Protein AF-A0A060SFE7-F1 (afdb_monomer)

Foldseek 3Di:
DDDDDPDPVVNVVVVVVVVVVVVVVCVVVPDDPPDDPPPDPDDDDPPPDDPPPPDDDDDDPVVVVVCVVQVAAPPPRDGPHYVVPDPPDDPPPPPPPPPDDDDDDDDDDDDDDDDDDDDDDDDDDDDPDPCDPVNVVVVVVVVVPPVVVVVVVVVDVVVPD

Organism: Pycnoporus cinnabarinus (NCBI:txid5643)

Solvent-accessible surface area (backbone atoms only — not comparable to full-atom values): 11023 Å² total; per-residue (Å²): 135,81,81,81,66,92,45,72,73,54,43,53,53,50,50,53,51,50,52,53,50,50,54,50,48,55,62,68,72,42,75,71,68,92,76,67,84,80,81,70,81,85,74,84,79,79,74,81,78,52,90,83,55,87,71,78,79,77,76,52,70,68,58,52,47,48,34,60,74,64,40,24,11,83,73,80,65,44,64,90,36,44,55,92,67,37,87,83,56,72,87,71,72,81,78,77,77,78,76,71,86,79,78,84,83,85,91,76,84,87,83,90,85,90,86,90,81,91,79,88,84,80,92,73,82,73,79,80,78,72,88,42,72,67,56,52,53,51,52,53,51,56,55,72,66,38,63,68,56,56,53,51,52,48,56,51,63,70,57,62,130

Sequence (161 aa):
MHPLPKTCNKLYTRAATLEQQWHLSRAYDGKAPAFRPTYKPYKPHTQEHDPNAMDIDKMTTEERERHKHEGRCFHCQQIRHLARQCPNKKNESCKKTTKARITKIEEEGSSDDEDDMKSTSTRGLGPPKQLTAACICLALKELDSKDDNKEILSSLTEKGF

Radius of gyration: 34.93 Å; Cα contacts (8 Å, |Δi|>4): 43; chains: 1; bounding box: 74×64×83 Å

InterPro domains:
  IPR001878 Zinc finger, CCHC-type [PS50158] (72-88)
  IPR001878 Zinc finger, CCHC-type [SM00343] (72-88)
  IPR036875 Zinc finger, CCHC-type superfamily [SSF57756] (59-92)

Mean predicted aligned error: 21.96 Å

pLDDT: mean 71.39, std 18.62, range [27.53, 94.44]

Secondary structure (DSSP, 8-state):
-PPPPSSHHHHHHHHHHHHHHHHHHHHHHS---S-----PPPPP------TTS-------HHHHHHHHHTT--TTT--TT--GGG-TT-----------------------------------PPPPPPP--HHHHHHHHHHHHT-HHHHHHHHHHHHS--

Structure (mmCIF, N/CA/C/O backbone):
data_AF-A0A060SFE7-F1
#
_entry.id   AF-A0A060SFE7-F1
#
loop_
_atom_site.group_PDB
_atom_site.id
_atom_site.type_symbol
_atom_site.label_atom_id
_atom_site.label_alt_id
_atom_site.label_comp_id
_atom_site.label_asym_id
_atom_site.label_entity_id
_atom_site.label_seq_id
_atom_site.pdbx_PDB_ins_code
_atom_site.Cartn_x
_atom_site.Cartn_y
_atom_site.Cartn_z
_atom_site.occupancy
_atom_site.B_iso_or_equiv
_atom_site.auth_seq_id
_atom_site.auth_comp_id
_atom_site.auth_asym_id
_atom_site.auth_atom_id
_atom_site.pdbx_PDB_model_num
ATOM 1 N N . MET A 1 1 ? -30.379 -12.409 31.025 1.00 58.12 1 MET A N 1
ATOM 2 C CA . MET A 1 1 ? -29.902 -11.326 31.912 1.00 58.12 1 MET A CA 1
ATOM 3 C C . MET A 1 1 ? -29.078 -11.956 33.020 1.00 58.12 1 MET A C 1
ATOM 5 O O . MET A 1 1 ? -29.621 -12.759 33.766 1.00 58.12 1 MET A O 1
ATOM 9 N N . HIS A 1 2 ? -27.769 -11.702 33.070 1.00 69.62 2 HIS A N 1
ATOM 10 C CA . HIS A 1 2 ? -26.932 -12.235 34.151 1.00 69.62 2 HIS A CA 1
ATOM 11 C C . HIS A 1 2 ? -27.135 -11.398 35.424 1.00 69.62 2 HIS A C 1
ATOM 13 O O . HIS A 1 2 ? -27.205 -10.173 35.315 1.00 69.62 2 HIS A O 1
ATOM 19 N N . PRO A 1 3 ? -27.248 -12.026 36.609 1.00 83.25 3 PRO A N 1
ATOM 20 C CA . PRO A 1 3 ? -27.447 -11.303 37.861 1.00 83.25 3 PRO A CA 1
ATOM 21 C C . PRO A 1 3 ? -26.252 -10.389 38.161 1.00 83.25 3 PRO A C 1
ATOM 23 O O . PRO A 1 3 ? -25.104 -10.750 37.884 1.00 83.25 3 PRO A O 1
ATOM 26 N N . LEU A 1 4 ? -26.518 -9.210 38.737 1.00 77.56 4 LEU A N 1
ATOM 27 C CA . LEU A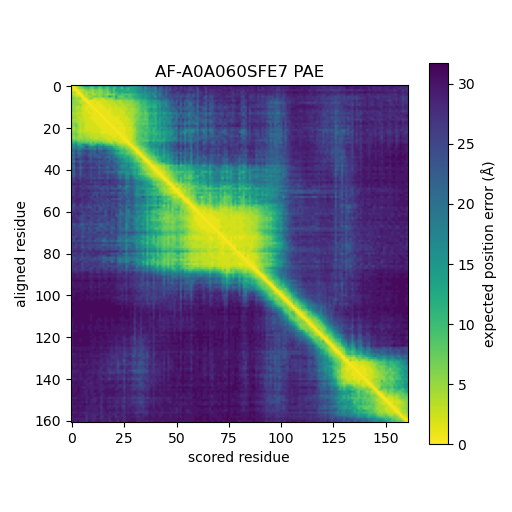 1 4 ? -25.460 -8.256 39.068 1.00 77.56 4 LEU A CA 1
ATOM 28 C C . LEU A 1 4 ? -24.525 -8.831 40.153 1.00 77.56 4 LEU A C 1
ATOM 30 O O . LEU A 1 4 ? -25.002 -9.344 41.173 1.00 77.56 4 LEU A O 1
ATOM 34 N N . PRO A 1 5 ? -23.194 -8.743 39.970 1.00 87.50 5 PRO A N 1
ATOM 35 C CA . PRO A 1 5 ? -22.239 -9.175 40.980 1.00 87.50 5 PRO A CA 1
ATOM 36 C C . PRO A 1 5 ? -22.361 -8.351 42.266 1.00 87.50 5 PRO A C 1
ATOM 38 O O . PRO A 1 5 ? -22.454 -7.129 42.225 1.00 87.50 5 PRO A O 1
ATOM 41 N N . LYS A 1 6 ? -22.300 -9.025 43.419 1.00 86.94 6 LYS A N 1
ATOM 42 C CA . LYS A 1 6 ? -22.454 -8.400 44.746 1.00 86.94 6 LYS A CA 1
ATOM 43 C C . LYS A 1 6 ? -21.147 -7.868 45.353 1.00 86.94 6 LYS A C 1
ATOM 45 O O . LYS A 1 6 ? -21.183 -7.253 46.410 1.00 86.94 6 LYS A O 1
ATOM 50 N N . THR A 1 7 ? -19.992 -8.129 44.736 1.00 92.81 7 THR A N 1
ATOM 51 C CA . THR A 1 7 ? -18.679 -7.708 45.258 1.00 92.81 7 THR A CA 1
ATOM 52 C C . THR A 1 7 ? -17.961 -6.782 44.280 1.00 92.81 7 THR A C 1
ATOM 54 O O . THR A 1 7 ? -17.993 -7.007 43.070 1.00 92.81 7 THR A O 1
ATOM 57 N N . CYS A 1 8 ? -17.270 -5.765 44.807 1.00 88.94 8 CYS A N 1
ATOM 58 C CA . CYS A 1 8 ? -16.595 -4.727 44.016 1.00 88.94 8 CYS A CA 1
ATOM 59 C C . CYS A 1 8 ? -15.594 -5.304 42.991 1.00 88.94 8 CYS A C 1
ATOM 61 O O . CYS A 1 8 ? -15.671 -5.006 41.802 1.00 88.94 8 CYS A O 1
ATOM 63 N N . ASN A 1 9 ? -14.741 -6.247 43.404 1.00 91.25 9 ASN A N 1
ATOM 64 C CA . ASN A 1 9 ? -13.765 -6.885 42.505 1.00 91.25 9 ASN A CA 1
ATOM 65 C C . ASN A 1 9 ? -14.421 -7.650 41.336 1.00 91.25 9 ASN A C 1
ATOM 67 O O . ASN A 1 9 ? -13.891 -7.693 40.224 1.00 91.25 9 ASN A O 1
ATOM 71 N N . LYS A 1 10 ? -15.601 -8.245 41.561 1.00 89.44 10 LYS A N 1
ATOM 72 C CA . LYS A 1 10 ? -16.348 -8.948 40.506 1.00 89.44 10 LYS A CA 1
ATOM 73 C C . LYS A 1 10 ? -17.022 -7.978 39.535 1.00 89.44 10 LYS A C 1
ATOM 75 O O . LYS A 1 10 ? -17.195 -8.316 38.370 1.00 89.44 10 LYS A O 1
ATOM 80 N N . LEU A 1 11 ? -17.380 -6.779 39.994 1.00 88.19 11 LEU A N 1
ATOM 81 C CA . LEU A 1 11 ? -17.875 -5.715 39.121 1.00 88.19 11 LEU A CA 1
ATOM 82 C C . LEU A 1 11 ? -16.763 -5.207 38.205 1.00 88.19 11 LEU A C 1
ATOM 84 O O . LEU A 1 11 ? -16.972 -5.117 37.000 1.00 88.19 11 LEU A O 1
ATOM 88 N N . TYR A 1 12 ? -15.574 -4.963 38.759 1.00 93.31 12 TYR A N 1
ATOM 89 C CA . TYR A 1 12 ? -14.429 -4.475 37.992 1.00 93.31 12 TYR A CA 1
ATOM 90 C C . TYR A 1 12 ? -14.002 -5.450 36.885 1.00 93.31 12 TYR A C 1
ATOM 92 O O . TYR A 1 12 ? -13.915 -5.080 35.717 1.00 93.31 12 TYR A O 1
ATOM 100 N N . THR A 1 13 ? -13.822 -6.729 37.224 1.00 92.31 13 THR A N 1
ATOM 101 C CA . THR A 1 13 ? -13.488 -7.776 36.239 1.00 92.31 13 THR A CA 1
ATOM 102 C C . THR A 1 13 ? -14.559 -7.910 35.159 1.00 92.31 13 THR A C 1
ATOM 104 O O . THR A 1 13 ? -14.238 -8.004 33.973 1.00 92.31 13 THR A O 1
ATOM 107 N N . ARG A 1 14 ? -15.843 -7.855 35.542 1.00 91.06 14 ARG A N 1
ATOM 108 C CA . ARG A 1 14 ? -16.951 -7.927 34.587 1.00 91.06 14 ARG A CA 1
ATOM 109 C C . ARG A 1 14 ? -16.989 -6.720 33.650 1.00 91.06 14 ARG A C 1
ATOM 111 O O . ARG A 1 14 ? -17.217 -6.917 32.459 1.00 91.06 14 ARG A O 1
ATOM 118 N N . ALA A 1 15 ? -16.742 -5.516 34.162 1.00 92.81 15 ALA A N 1
ATOM 119 C CA . ALA A 1 15 ? -16.647 -4.299 33.360 1.00 92.81 15 ALA A CA 1
ATOM 120 C C . ALA A 1 15 ? -15.500 -4.392 32.341 1.00 92.81 15 ALA A C 1
ATOM 122 O O . ALA A 1 15 ? -15.738 -4.198 31.152 1.00 92.81 15 ALA A O 1
ATOM 123 N N . ALA A 1 16 ? -14.310 -4.823 32.774 1.00 93.81 16 ALA A N 1
ATOM 124 C CA . ALA A 1 16 ? -13.163 -5.026 31.886 1.00 93.81 16 ALA A CA 1
ATOM 125 C C . ALA A 1 16 ? -13.453 -6.052 30.774 1.00 93.81 16 ALA A C 1
ATOM 127 O O . ALA A 1 16 ? -13.067 -5.862 29.623 1.00 93.81 16 ALA A O 1
ATOM 128 N N . THR A 1 17 ? -14.191 -7.122 31.093 1.00 93.94 17 THR A N 1
ATOM 129 C CA . THR A 1 17 ? -14.580 -8.131 30.091 1.00 93.94 17 THR A CA 1
ATOM 130 C C . THR A 1 17 ? -15.522 -7.541 29.037 1.00 93.94 17 THR A C 1
ATOM 132 O O . THR A 1 17 ? -15.391 -7.832 27.852 1.00 93.94 17 THR A O 1
ATOM 135 N N . LEU A 1 18 ? -16.484 -6.715 29.462 1.00 92.81 18 LEU A N 1
ATOM 136 C CA . LEU A 1 18 ? -17.444 -6.071 28.563 1.00 92.81 18 LEU A CA 1
ATOM 137 C C . LEU A 1 18 ? -16.769 -5.040 27.656 1.00 92.81 18 LEU A C 1
ATOM 139 O O . LEU A 1 18 ? -17.095 -4.969 26.476 1.00 92.81 18 LEU A O 1
ATOM 143 N N . GLU A 1 19 ? -15.805 -4.287 28.181 1.00 93.94 19 GLU A N 1
ATOM 144 C CA . GLU A 1 19 ? -15.017 -3.328 27.406 1.00 93.94 19 GLU A CA 1
ATOM 145 C C . GLU A 1 19 ? -14.173 -4.029 26.333 1.00 93.94 19 GLU A C 1
ATOM 147 O O . GLU A 1 19 ? -14.214 -3.648 25.164 1.00 93.94 19 GLU A O 1
ATOM 152 N N . GLN A 1 20 ? -13.498 -5.128 26.683 1.00 93.06 20 GLN A N 1
ATOM 153 C CA . GLN A 1 20 ? -12.788 -5.970 25.712 1.00 93.06 20 GLN A CA 1
ATOM 154 C C . GLN A 1 20 ? -13.732 -6.525 24.641 1.00 93.06 20 GLN A C 1
ATOM 156 O O . GLN A 1 20 ? -13.416 -6.499 23.452 1.00 93.06 20 GLN A O 1
ATOM 161 N N . GLN A 1 21 ? -14.908 -6.997 25.050 1.00 92.81 21 GLN A N 1
ATOM 162 C CA . GLN A 1 21 ? -15.909 -7.539 24.138 1.00 92.81 21 GLN A CA 1
ATOM 163 C C . GLN A 1 21 ? -16.451 -6.466 23.182 1.00 92.81 21 GLN A C 1
ATOM 165 O O . GLN A 1 21 ? -16.630 -6.748 22.000 1.00 92.81 21 GLN A O 1
ATOM 170 N N . TRP A 1 22 ? -16.637 -5.234 23.663 1.00 90.31 22 TRP A N 1
ATOM 171 C CA . TRP A 1 22 ? -17.041 -4.084 22.855 1.00 90.31 22 TRP A CA 1
ATOM 172 C C . TRP A 1 22 ? -15.945 -3.630 21.883 1.00 90.31 22 TRP A C 1
ATOM 174 O O . TRP A 1 22 ? -16.221 -3.322 20.724 1.00 90.31 22 TRP A O 1
ATOM 184 N N . HIS A 1 23 ? -14.683 -3.628 22.314 1.00 88.81 23 HIS A N 1
ATOM 185 C CA . HIS A 1 23 ? -13.557 -3.335 21.427 1.00 88.81 23 HIS A CA 1
ATOM 186 C C . HIS A 1 23 ? -13.429 -4.368 20.308 1.00 88.81 23 HIS A C 1
ATOM 188 O O . HIS A 1 23 ? -13.234 -3.994 19.150 1.00 88.81 23 HIS A O 1
ATOM 194 N N . LEU A 1 24 ? -13.580 -5.653 20.638 1.00 85.69 24 LEU A N 1
ATOM 195 C CA . LEU A 1 24 ? -13.580 -6.725 19.650 1.00 85.69 24 LEU A CA 1
ATOM 196 C C . LEU A 1 24 ? -14.771 -6.592 18.700 1.00 85.69 24 LEU A C 1
ATOM 198 O O . LEU A 1 24 ? -14.560 -6.581 17.491 1.00 85.69 24 LEU A O 1
ATOM 202 N N . SER A 1 25 ? -15.998 -6.419 19.202 1.00 84.25 25 SER A N 1
ATOM 203 C CA . SER A 1 25 ? -17.177 -6.270 18.336 1.00 84.25 25 SER A CA 1
ATOM 204 C C . SER A 1 25 ? -17.023 -5.085 17.385 1.00 84.25 25 SER A C 1
ATOM 206 O O . SER A 1 25 ? -17.237 -5.231 16.191 1.00 84.25 25 SER A O 1
ATOM 208 N N . ARG A 1 26 ? -16.508 -3.946 17.859 1.00 81.25 26 ARG A N 1
ATOM 209 C CA . ARG A 1 26 ? -16.258 -2.764 17.024 1.00 81.25 26 ARG A CA 1
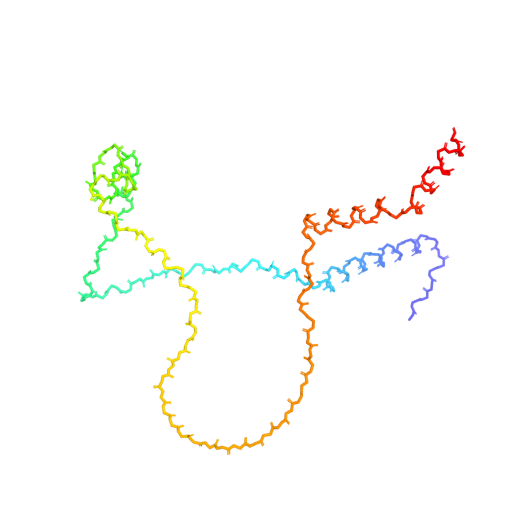ATOM 210 C C . ARG A 1 26 ? -15.172 -2.986 15.960 1.00 81.25 26 ARG A C 1
ATOM 212 O O . ARG A 1 26 ? -15.239 -2.371 14.897 1.00 81.25 26 ARG A O 1
ATOM 219 N N . ALA A 1 27 ? -14.199 -3.862 16.215 1.00 77.88 27 ALA A N 1
ATOM 220 C CA . ALA A 1 27 ? -13.205 -4.277 15.224 1.00 77.88 27 ALA A CA 1
ATOM 221 C C . ALA A 1 27 ? -13.788 -5.222 14.154 1.00 77.88 27 ALA A C 1
ATOM 223 O O . ALA A 1 27 ? -13.334 -5.187 13.012 1.00 77.88 27 ALA A O 1
ATOM 224 N N . TYR A 1 28 ? -14.797 -6.030 14.501 1.00 74.38 28 TYR A N 1
ATOM 225 C CA . TYR A 1 28 ? -15.465 -6.956 13.575 1.00 74.38 28 TYR A CA 1
ATOM 226 C C . TYR A 1 28 ? -16.642 -6.320 12.809 1.00 74.38 28 TYR A C 1
ATOM 228 O O . TYR A 1 28 ? -16.827 -6.620 11.631 1.00 74.38 28 TYR A O 1
ATOM 236 N N . ASP A 1 29 ? -17.396 -5.410 13.434 1.00 70.75 29 ASP A N 1
ATOM 237 C CA . ASP A 1 29 ? -18.506 -4.658 12.824 1.00 70.75 29 ASP A CA 1
ATOM 238 C C . ASP A 1 29 ? -18.007 -3.509 11.929 1.00 70.75 29 ASP A C 1
ATOM 240 O O . ASP A 1 29 ? -18.727 -2.999 11.063 1.00 70.75 29 ASP A O 1
ATOM 244 N N . GLY A 1 30 ? -16.745 -3.104 12.104 1.00 64.94 30 GLY A N 1
ATOM 245 C CA . GLY A 1 30 ? -16.053 -2.207 11.194 1.00 64.94 30 GLY A CA 1
ATOM 246 C C . GLY A 1 30 ? -15.922 -2.857 9.821 1.00 64.94 30 GLY A C 1
ATOM 247 O O . GLY A 1 30 ? -15.123 -3.771 9.630 1.00 64.94 30 GLY A O 1
ATOM 248 N N . LYS A 1 31 ? -16.704 -2.369 8.849 1.00 61.56 31 LYS A N 1
ATOM 249 C CA . LYS A 1 31 ? -16.556 -2.650 7.413 1.00 61.56 31 LYS A CA 1
ATOM 250 C C . LYS A 1 31 ? -15.061 -2.776 7.085 1.00 61.56 31 LYS A C 1
ATOM 252 O O . LYS A 1 31 ? -14.328 -1.801 7.252 1.00 61.56 31 LYS A O 1
ATOM 257 N N . ALA A 1 32 ? -14.616 -3.966 6.665 1.00 63.56 32 ALA A N 1
ATOM 258 C CA . ALA A 1 32 ? -13.221 -4.192 6.288 1.00 63.56 32 ALA A CA 1
ATOM 259 C C . ALA A 1 32 ? -12.747 -3.037 5.388 1.00 63.56 32 ALA A C 1
ATOM 261 O O . ALA A 1 32 ? -13.511 -2.644 4.496 1.00 63.56 32 ALA A O 1
ATOM 262 N N . PRO A 1 33 ? -11.545 -2.471 5.615 1.00 64.19 33 PRO A N 1
ATOM 263 C CA . PRO A 1 33 ? -11.088 -1.317 4.857 1.00 64.19 33 PRO A CA 1
ATOM 264 C C . PRO A 1 33 ? -11.231 -1.623 3.366 1.00 64.19 33 PRO A C 1
ATOM 266 O O . PRO A 1 33 ? -10.798 -2.676 2.895 1.00 64.19 33 PRO A O 1
ATOM 269 N N . ALA A 1 34 ? -11.870 -0.713 2.627 1.00 66.88 34 ALA A N 1
ATOM 270 C CA . ALA A 1 34 ? -12.175 -0.885 1.203 1.00 66.88 34 ALA A CA 1
ATOM 271 C C . ALA A 1 34 ? -10.919 -1.158 0.350 1.00 66.88 34 ALA A C 1
ATOM 273 O O . ALA A 1 34 ? -11.010 -1.640 -0.777 1.00 66.88 34 ALA A O 1
ATOM 274 N N . PHE A 1 35 ? -9.736 -0.892 0.903 1.00 69.44 35 PHE A N 1
ATOM 275 C CA . PHE A 1 35 ? -8.452 -1.209 0.315 1.00 69.44 35 PHE A CA 1
ATOM 276 C C . PHE A 1 35 ? -7.911 -2.537 0.857 1.00 69.44 35 PHE A C 1
ATOM 278 O O . PHE A 1 35 ? -7.091 -2.580 1.773 1.00 69.44 35 PHE A O 1
ATOM 285 N N . ARG A 1 36 ? -8.350 -3.647 0.257 1.00 65.56 36 ARG A N 1
ATOM 286 C CA . ARG A 1 36 ? -7.550 -4.875 0.278 1.00 65.56 36 ARG A CA 1
ATOM 287 C C . ARG A 1 36 ? -6.479 -4.711 -0.801 1.00 65.56 36 ARG A C 1
ATOM 289 O O . ARG A 1 36 ? -6.864 -4.592 -1.966 1.00 65.56 36 ARG A O 1
ATOM 296 N N . PRO A 1 37 ? -5.171 -4.696 -0.481 1.00 67.50 37 PRO A N 1
ATOM 297 C CA . PRO A 1 37 ? -4.161 -4.772 -1.523 1.00 67.50 37 PRO A CA 1
ATOM 298 C C . PRO A 1 37 ? -4.413 -6.075 -2.282 1.00 67.50 37 PRO A C 1
ATOM 300 O O . PRO A 1 37 ? -4.298 -7.166 -1.726 1.00 67.50 37 PRO A O 1
ATOM 303 N N . THR A 1 38 ? -4.848 -5.966 -3.537 1.00 70.31 38 THR A N 1
ATOM 304 C CA . THR A 1 38 ? -5.060 -7.121 -4.407 1.00 70.31 38 THR A CA 1
ATOM 305 C C . THR A 1 38 ? -3.693 -7.681 -4.759 1.00 70.31 38 THR A C 1
ATOM 307 O O . THR A 1 38 ? -3.129 -7.351 -5.803 1.00 70.31 38 THR A O 1
ATOM 310 N N . TYR A 1 39 ? -3.129 -8.488 -3.866 1.00 77.31 39 TYR A N 1
ATOM 311 C CA . TYR A 1 39 ? -1.987 -9.316 -4.194 1.00 77.31 39 TYR A CA 1
ATOM 312 C C . TYR A 1 39 ? -2.455 -10.311 -5.255 1.00 77.31 39 TYR A C 1
ATOM 314 O O . TYR A 1 39 ? -3.179 -11.264 -4.971 1.00 77.31 39 TYR A O 1
ATOM 322 N N . LYS A 1 40 ? -2.119 -10.023 -6.513 1.00 76.19 40 LYS A N 1
ATOM 323 C CA . LYS A 1 40 ? -2.303 -10.961 -7.613 1.00 76.19 40 LYS A CA 1
ATOM 324 C C . LYS A 1 40 ? -1.030 -11.801 -7.676 1.00 76.19 40 LYS A C 1
ATOM 326 O O . LYS A 1 40 ? 0.026 -11.219 -7.929 1.00 76.19 40 LYS A O 1
ATOM 331 N N . PRO A 1 41 ? -1.094 -13.121 -7.438 1.00 80.19 41 PRO A N 1
ATOM 332 C CA . PRO A 1 41 ? 0.079 -13.968 -7.592 1.00 80.19 41 PRO A CA 1
ATOM 333 C C . PRO A 1 41 ? 0.591 -13.864 -9.035 1.00 80.19 41 PRO A C 1
ATOM 335 O O . PRO A 1 41 ? -0.198 -13.873 -9.986 1.00 80.19 41 PRO A O 1
ATOM 338 N N . TYR A 1 42 ? 1.908 -13.716 -9.191 1.00 80.38 42 TYR A N 1
ATOM 339 C CA . TYR A 1 42 ? 2.552 -13.670 -10.500 1.00 80.38 42 TYR A CA 1
ATOM 340 C C . TYR A 1 42 ? 2.348 -15.013 -11.207 1.00 80.38 42 TYR A C 1
ATOM 342 O O . TYR A 1 42 ? 2.737 -16.056 -10.684 1.00 80.38 42 TYR A O 1
ATOM 350 N N . LYS A 1 43 ? 1.732 -14.986 -12.392 1.00 76.81 43 LYS A N 1
ATOM 351 C CA . LYS A 1 43 ? 1.698 -16.142 -13.289 1.00 76.81 43 LYS A CA 1
ATOM 352 C C . LYS A 1 43 ? 2.897 -16.025 -14.234 1.00 76.81 43 LYS A C 1
ATOM 354 O O . LYS A 1 43 ? 2.952 -15.028 -14.960 1.00 76.81 43 LYS A O 1
ATOM 359 N N . PRO A 1 44 ? 3.852 -16.971 -14.225 1.00 71.56 44 PRO A N 1
ATOM 360 C CA . PRO A 1 44 ? 4.937 -16.961 -15.195 1.00 71.56 44 PRO A CA 1
ATOM 361 C C . PRO A 1 44 ? 4.338 -17.077 -16.597 1.00 71.56 44 PRO A C 1
ATOM 363 O O . PRO A 1 44 ? 3.556 -17.984 -16.875 1.00 71.56 44 PRO A O 1
ATOM 366 N N . HIS A 1 45 ? 4.660 -16.120 -17.464 1.00 68.31 45 HIS A N 1
ATOM 367 C CA . HIS A 1 45 ? 4.252 -16.170 -18.859 1.00 68.31 45 HIS A CA 1
ATOM 368 C C . HIS A 1 45 ? 5.232 -17.084 -19.594 1.00 68.31 45 HIS A C 1
ATOM 370 O O . HIS A 1 45 ? 6.307 -16.649 -19.995 1.00 68.31 45 HIS A O 1
ATOM 376 N N . THR A 1 46 ? 4.878 -18.354 -19.764 1.00 67.38 46 THR A N 1
ATOM 377 C CA . THR A 1 46 ? 5.490 -19.186 -20.801 1.00 67.38 46 THR A CA 1
ATOM 378 C C . THR A 1 46 ? 4.892 -18.709 -22.119 1.00 67.38 46 THR A C 1
ATOM 380 O O . THR A 1 46 ? 3.737 -18.994 -22.418 1.00 67.38 46 THR A O 1
ATOM 383 N N . GLN A 1 47 ? 5.587 -17.823 -22.832 1.00 68.69 47 GLN A N 1
ATOM 384 C CA . GLN A 1 47 ? 5.226 -17.525 -24.219 1.00 68.69 47 GLN A CA 1
ATOM 385 C C . GLN A 1 47 ? 5.552 -18.787 -25.014 1.00 68.69 47 GLN A C 1
ATOM 387 O O . GLN A 1 47 ? 6.718 -19.154 -25.120 1.00 68.69 47 GLN A O 1
ATOM 392 N N . GLU A 1 48 ? 4.526 -19.502 -25.471 1.00 73.44 48 GLU A N 1
ATOM 393 C CA . GLU A 1 48 ? 4.697 -20.523 -26.503 1.00 73.44 48 GLU A CA 1
ATOM 394 C C . GLU A 1 48 ? 5.138 -19.778 -27.766 1.00 73.44 48 GLU A C 1
ATOM 396 O O . GLU A 1 48 ? 4.381 -18.970 -28.303 1.00 73.44 48 GLU A O 1
ATOM 401 N N . HIS A 1 49 ? 6.404 -19.946 -28.151 1.00 77.69 49 HIS A N 1
ATOM 402 C CA . HIS A 1 49 ? 6.986 -19.247 -29.291 1.00 77.69 49 HIS A CA 1
ATOM 403 C 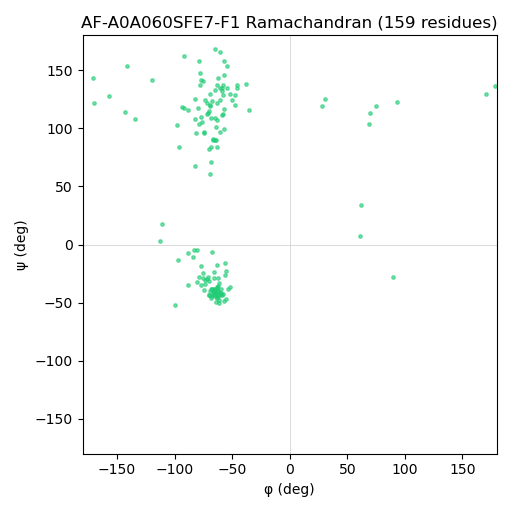C . HIS A 1 49 ? 6.378 -19.818 -30.573 1.00 77.69 49 HIS A C 1
ATOM 405 O O . HIS A 1 49 ? 6.608 -20.984 -30.900 1.00 77.69 49 HIS A O 1
ATOM 411 N N . ASP A 1 50 ? 5.604 -19.009 -31.294 1.00 82.94 50 ASP A N 1
ATOM 412 C CA . ASP A 1 50 ? 5.085 -19.395 -32.603 1.00 82.94 50 ASP A CA 1
ATOM 413 C C . ASP A 1 50 ? 6.268 -19.439 -33.586 1.00 82.94 50 ASP A C 1
ATOM 415 O O . ASP A 1 50 ? 6.936 -18.424 -33.775 1.00 82.94 50 ASP A O 1
ATOM 419 N N . PRO A 1 51 ? 6.588 -20.590 -34.200 1.00 80.12 51 PRO A N 1
ATOM 420 C CA . PRO A 1 51 ? 7.708 -20.701 -35.134 1.00 80.12 51 PRO A CA 1
ATOM 421 C C . PRO A 1 51 ? 7.547 -19.827 -36.390 1.00 80.12 51 PRO A C 1
ATOM 423 O O . PRO A 1 51 ? 8.535 -19.576 -37.076 1.00 80.12 51 PRO A O 1
ATOM 426 N N . ASN A 1 52 ? 6.332 -19.356 -36.691 1.00 83.62 52 ASN A N 1
ATOM 427 C CA . ASN A 1 52 ? 6.059 -18.433 -37.792 1.00 83.62 52 ASN A CA 1
ATOM 428 C C . ASN A 1 52 ? 5.978 -16.963 -37.343 1.00 83.62 52 ASN A C 1
ATOM 430 O O . ASN A 1 52 ? 6.021 -16.068 -38.193 1.00 83.62 52 ASN A O 1
ATOM 434 N N . ALA A 1 53 ? 5.893 -16.688 -36.037 1.00 82.56 53 ALA A N 1
ATOM 435 C CA . ALA A 1 53 ? 6.130 -15.350 -35.521 1.00 82.56 53 ALA A CA 1
ATOM 436 C C . ALA A 1 53 ? 7.644 -15.133 -35.502 1.00 82.56 53 ALA A C 1
ATOM 438 O O . ALA A 1 53 ? 8.374 -15.746 -34.727 1.00 82.56 53 ALA A O 1
ATOM 439 N N . MET A 1 54 ? 8.138 -14.271 -36.392 1.00 80.38 54 MET A N 1
ATOM 440 C CA . MET A 1 54 ? 9.511 -13.770 -36.325 1.00 80.38 54 MET A CA 1
ATOM 441 C C . MET A 1 54 ? 9.644 -12.861 -35.091 1.00 80.38 54 MET A C 1
ATOM 443 O O . MET A 1 54 ? 9.702 -11.635 -35.212 1.00 80.38 54 MET A O 1
ATOM 447 N N . ASP A 1 55 ? 9.623 -13.450 -33.897 1.00 73.44 55 ASP A N 1
ATOM 448 C CA . ASP A 1 55 ? 9.780 -12.743 -32.637 1.00 73.44 55 ASP A CA 1
ATOM 449 C C . ASP A 1 55 ? 11.239 -12.292 -32.506 1.00 73.44 55 ASP A C 1
ATOM 451 O O . ASP A 1 55 ? 12.185 -13.075 -32.577 1.00 73.44 55 ASP A O 1
ATOM 455 N N . ILE A 1 56 ? 11.442 -10.982 -32.362 1.00 73.19 56 ILE A N 1
ATOM 456 C CA . ILE A 1 56 ? 12.776 -10.422 -32.144 1.00 73.19 56 ILE A CA 1
ATOM 457 C C . ILE A 1 56 ? 13.195 -10.789 -30.722 1.00 73.19 56 ILE A C 1
ATOM 459 O O . ILE A 1 56 ? 12.630 -10.261 -29.757 1.00 73.19 56 ILE A O 1
ATOM 463 N N . ASP A 1 57 ? 14.204 -11.654 -30.601 1.00 74.75 57 ASP A N 1
ATOM 464 C CA . ASP A 1 57 ? 14.728 -12.097 -29.313 1.00 74.75 57 ASP A CA 1
ATOM 465 C C . ASP A 1 57 ? 15.030 -10.915 -28.390 1.00 74.75 57 ASP A C 1
ATOM 467 O O . ASP A 1 57 ? 15.796 -9.987 -28.683 1.00 74.75 57 ASP A O 1
ATOM 471 N N . LYS A 1 58 ? 14.425 -10.958 -27.205 1.00 80.25 58 LYS A N 1
ATOM 472 C CA . LYS A 1 58 ? 14.727 -10.009 -26.144 1.00 80.25 58 LYS A CA 1
ATOM 473 C C . LYS A 1 58 ? 16.127 -10.317 -25.625 1.00 80.25 58 LYS A C 1
ATOM 475 O O . LYS A 1 58 ? 16.318 -11.350 -24.996 1.00 80.25 58 LYS A O 1
ATOM 480 N N . MET A 1 59 ? 17.061 -9.379 -25.819 1.00 82.06 59 MET A N 1
ATOM 481 C CA . MET A 1 59 ? 18.453 -9.479 -25.347 1.00 82.06 59 MET A CA 1
ATOM 482 C C . MET A 1 59 ? 18.576 -10.145 -23.971 1.00 82.06 59 MET A C 1
ATOM 484 O O . MET A 1 59 ? 17.794 -9.835 -23.049 1.00 82.06 59 MET A O 1
ATOM 488 N N . THR A 1 60 ? 19.588 -11.010 -23.848 1.00 88.81 60 THR A N 1
ATOM 489 C CA . THR A 1 60 ? 19.871 -11.789 -22.640 1.00 88.81 60 THR A CA 1
ATOM 490 C C . THR A 1 60 ? 20.072 -10.877 -21.432 1.00 88.81 60 THR A C 1
ATOM 492 O O . THR A 1 60 ? 20.344 -9.674 -21.537 1.00 88.81 60 THR A O 1
ATOM 495 N N . THR A 1 61 ? 19.878 -11.436 -20.242 1.00 87.81 61 THR A N 1
ATOM 496 C CA . THR A 1 61 ? 20.053 -10.701 -18.985 1.00 87.81 61 THR A CA 1
ATOM 497 C C . THR A 1 61 ? 21.481 -10.191 -18.831 1.00 87.81 61 THR A C 1
ATOM 499 O O . THR A 1 61 ? 21.660 -9.016 -18.523 1.00 87.81 61 THR A O 1
ATOM 502 N N . GLU A 1 62 ? 22.473 -11.020 -19.151 1.00 90.19 62 GLU A N 1
ATOM 503 C CA . GLU A 1 62 ? 23.897 -10.674 -19.084 1.00 90.19 62 GLU A CA 1
ATOM 504 C C . GLU A 1 62 ? 24.251 -9.529 -20.031 1.00 90.19 62 GLU A C 1
ATOM 506 O O . GLU A 1 62 ? 24.924 -8.567 -19.663 1.00 90.19 62 GLU A O 1
ATOM 511 N N . GLU A 1 63 ? 23.738 -9.575 -21.259 1.00 89.69 63 GLU A N 1
ATOM 512 C CA . GLU A 1 63 ? 23.984 -8.518 -22.225 1.00 89.69 63 GLU A CA 1
ATOM 513 C C . GLU A 1 63 ? 23.302 -7.209 -21.821 1.00 89.69 63 GLU A C 1
ATOM 515 O O . GLU A 1 63 ? 23.890 -6.130 -21.951 1.00 89.69 63 GLU A O 1
ATOM 520 N N . ARG A 1 64 ? 22.087 -7.281 -21.267 1.00 92.00 64 ARG A N 1
ATOM 521 C CA . ARG A 1 64 ? 21.412 -6.109 -20.698 1.00 92.00 64 ARG A CA 1
ATOM 522 C C . ARG A 1 64 ? 22.219 -5.506 -19.550 1.00 92.00 64 ARG A C 1
ATOM 524 O O . ARG A 1 64 ? 22.307 -4.280 -19.457 1.00 92.00 64 ARG A O 1
ATOM 531 N N . GLU A 1 65 ? 22.782 -6.338 -18.682 1.00 92.50 65 GLU A N 1
ATOM 532 C CA . GLU A 1 65 ? 23.623 -5.900 -17.568 1.00 92.50 65 GLU A CA 1
ATOM 533 C C . GLU A 1 65 ? 24.912 -5.255 -18.057 1.00 92.50 65 GLU A C 1
ATOM 535 O O . GLU A 1 65 ? 25.247 -4.169 -17.589 1.00 92.50 65 GLU A O 1
ATOM 540 N N . ARG A 1 66 ? 25.562 -5.834 -19.069 1.00 93.19 66 ARG A N 1
ATOM 541 C CA . ARG A 1 66 ? 26.747 -5.259 -19.711 1.00 93.19 66 ARG A CA 1
ATOM 542 C C . ARG A 1 66 ? 26.466 -3.858 -20.260 1.00 93.19 66 ARG A C 1
ATOM 544 O O . ARG A 1 66 ? 27.161 -2.909 -19.913 1.00 93.19 66 ARG A O 1
ATOM 551 N N . HIS A 1 67 ? 25.372 -3.687 -21.004 1.00 92.75 67 HIS A N 1
ATOM 552 C CA . HIS A 1 67 ? 24.959 -2.375 -21.517 1.00 92.75 67 HIS A CA 1
ATOM 553 C C . HIS A 1 67 ? 24.639 -1.371 -20.400 1.00 92.75 67 HIS A C 1
ATOM 555 O O . HIS A 1 67 ? 24.931 -0.183 -20.536 1.00 92.75 67 HIS A O 1
ATOM 561 N N . LYS A 1 68 ? 24.056 -1.837 -19.289 1.00 91.50 68 LYS A N 1
ATOM 562 C CA . LYS A 1 68 ? 23.765 -1.000 -18.119 1.00 91.50 68 LYS A CA 1
ATOM 563 C C . LYS A 1 68 ? 25.043 -0.581 -17.390 1.00 91.50 68 LYS A C 1
ATOM 565 O O . LYS A 1 68 ? 25.146 0.578 -17.000 1.00 91.50 68 LYS A O 1
ATOM 570 N N . HIS A 1 69 ? 25.981 -1.504 -17.201 1.00 93.38 69 HIS A N 1
ATOM 571 C CA . HIS A 1 69 ? 27.228 -1.265 -16.481 1.00 93.38 69 HIS A CA 1
ATOM 572 C C . HIS A 1 69 ? 28.171 -0.355 -17.274 1.00 93.38 69 HIS A C 1
ATOM 574 O O . HIS A 1 69 ? 28.702 0.608 -16.734 1.00 93.38 69 HIS A O 1
ATOM 580 N N . GLU A 1 70 ? 28.305 -0.597 -18.577 1.00 92.88 70 GLU A N 1
ATOM 581 C CA . GLU A 1 70 ? 29.154 0.195 -19.474 1.00 92.88 70 GLU A CA 1
ATOM 582 C C . GLU A 1 70 ? 28.493 1.510 -19.930 1.00 92.88 70 GLU A C 1
ATOM 584 O O . GLU A 1 70 ? 29.106 2.301 -20.647 1.00 92.88 70 GLU A O 1
ATOM 589 N N . GLY A 1 71 ? 27.226 1.747 -19.566 1.00 91.75 71 GLY A N 1
ATOM 590 C CA . GLY A 1 71 ? 26.484 2.939 -19.980 1.00 91.75 71 GLY A CA 1
ATOM 591 C C . GLY A 1 71 ? 26.297 3.040 -21.498 1.00 91.75 71 GLY A C 1
ATOM 592 O O . GLY A 1 71 ? 26.322 4.140 -22.057 1.00 91.75 71 GLY A O 1
ATOM 593 N N . ARG A 1 72 ? 26.140 1.897 -22.177 1.00 94.44 72 ARG A N 1
ATOM 594 C CA . ARG A 1 72 ? 25.884 1.838 -23.620 1.00 94.44 72 ARG A CA 1
ATOM 595 C C . ARG A 1 72 ? 24.426 2.147 -23.936 1.00 94.44 72 ARG A C 1
ATOM 597 O O . ARG A 1 72 ? 23.494 1.795 -23.211 1.00 94.44 72 ARG A O 1
ATOM 604 N N . CYS A 1 73 ? 24.215 2.764 -25.086 1.00 93.81 73 CYS A N 1
ATOM 605 C CA . CYS A 1 73 ? 22.897 3.046 -25.616 1.00 93.81 73 CYS A CA 1
ATOM 606 C C . CYS A 1 73 ? 22.173 1.752 -26.006 1.00 93.81 73 CYS A C 1
ATOM 608 O O . CYS A 1 73 ? 22.630 1.032 -26.882 1.00 93.81 73 CYS A O 1
ATOM 610 N N . PHE A 1 74 ? 20.983 1.491 -25.466 1.00 92.44 74 PHE A N 1
ATOM 611 C CA . PHE A 1 74 ? 20.175 0.330 -25.881 1.00 92.44 74 PHE A CA 1
ATOM 612 C C . PHE A 1 74 ? 19.640 0.403 -27.325 1.00 92.44 74 PHE A C 1
ATOM 614 O O . PHE A 1 74 ? 19.021 -0.549 -27.782 1.00 92.44 74 PHE A O 1
ATOM 621 N N . HIS A 1 75 ? 19.829 1.526 -28.028 1.00 90.12 75 HIS A N 1
ATOM 622 C CA . HIS A 1 75 ? 19.403 1.682 -29.422 1.00 90.12 75 HIS A CA 1
ATOM 623 C C . HIS A 1 75 ? 20.557 1.482 -30.413 1.00 90.12 75 HIS A C 1
ATOM 625 O O . HIS A 1 75 ? 20.431 0.682 -31.329 1.00 90.12 75 HIS A O 1
ATOM 631 N N . CYS A 1 76 ? 21.684 2.179 -30.226 1.00 91.19 76 CYS A N 1
ATOM 632 C CA . CYS A 1 76 ? 22.837 2.110 -31.137 1.00 91.19 76 CYS A CA 1
ATOM 633 C C . CYS A 1 76 ? 24.086 1.450 -30.531 1.00 91.19 76 CYS A C 1
ATOM 635 O O . CYS A 1 76 ? 25.130 1.431 -31.173 1.00 91.19 76 CYS A O 1
ATOM 637 N N . GLN A 1 77 ? 24.007 0.961 -29.289 1.00 90.56 77 GLN A N 1
ATOM 638 C CA . GLN A 1 77 ? 25.067 0.242 -28.562 1.00 90.56 77 GLN A CA 1
ATOM 639 C C . GLN A 1 77 ? 26.366 1.029 -28.325 1.00 90.56 77 GLN A C 1
ATOM 641 O O . GLN A 1 77 ? 27.334 0.494 -27.789 1.00 90.56 77 GLN A O 1
ATOM 646 N N . GLN A 1 78 ? 26.395 2.321 -28.650 1.00 92.25 78 GLN A N 1
ATOM 647 C CA . GLN A 1 78 ? 27.534 3.187 -28.365 1.00 92.25 78 GLN A CA 1
ATOM 648 C C . GLN A 1 78 ? 27.564 3.592 -26.891 1.00 92.25 78 GLN A C 1
ATOM 650 O O . GLN A 1 78 ? 26.526 3.879 -26.290 1.00 92.25 78 GLN A O 1
ATOM 655 N N . ILE A 1 79 ? 28.766 3.659 -26.323 1.00 89.81 79 ILE A N 1
ATOM 656 C CA . ILE A 1 79 ? 29.016 4.267 -25.011 1.00 89.81 79 ILE A CA 1
ATOM 657 C C . ILE A 1 79 ? 28.719 5.777 -25.050 1.00 89.81 79 ILE A C 1
ATOM 659 O O . ILE A 1 79 ? 28.555 6.356 -26.127 1.00 89.81 79 ILE A O 1
ATOM 663 N N . ARG A 1 80 ? 28.672 6.419 -23.873 1.00 91.94 80 ARG A N 1
ATOM 664 C CA . ARG A 1 80 ? 28.435 7.864 -23.631 1.00 91.94 80 ARG A CA 1
ATOM 665 C C . ARG A 1 80 ? 26.972 8.282 -23.466 1.00 91.94 80 ARG A C 1
ATOM 667 O O . ARG A 1 80 ? 26.731 9.280 -22.798 1.00 91.94 80 ARG A O 1
ATOM 674 N N . HIS A 1 81 ? 26.001 7.583 -24.054 1.00 92.69 81 HIS A N 1
ATOM 675 C CA . HIS A 1 81 ? 24.599 8.013 -23.9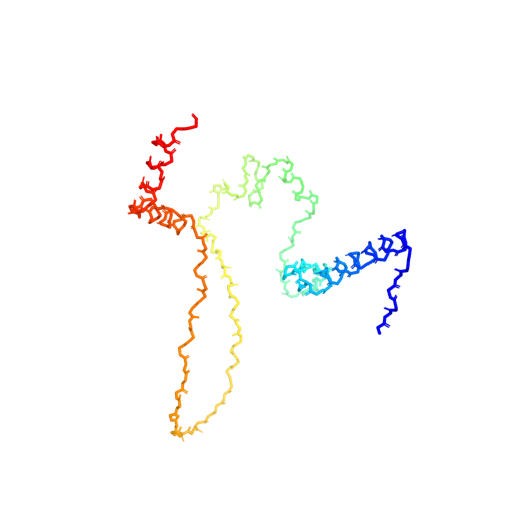97 1.00 92.69 81 HIS A CA 1
ATOM 676 C C . HIS A 1 81 ? 23.619 6.851 -23.828 1.00 92.69 81 HIS A C 1
ATOM 678 O O . HIS A 1 81 ? 23.868 5.730 -24.254 1.00 92.69 81 HIS A O 1
ATOM 684 N N . LEU A 1 82 ? 22.456 7.142 -23.245 1.00 91.94 82 LEU A N 1
ATOM 685 C CA . LEU A 1 82 ? 21.352 6.189 -23.122 1.00 91.94 82 LEU A CA 1
ATOM 686 C C . LEU A 1 82 ? 20.392 6.316 -24.311 1.00 91.94 82 LEU A C 1
ATOM 688 O O . LEU A 1 82 ? 20.322 7.360 -24.955 1.00 91.94 82 LEU A O 1
ATOM 692 N N . ALA A 1 83 ? 19.554 5.302 -24.545 1.00 89.31 83 ALA A N 1
ATOM 693 C CA . ALA A 1 83 ? 18.589 5.288 -25.655 1.00 89.31 83 ALA A CA 1
ATOM 694 C C . ALA A 1 83 ? 17.631 6.499 -25.690 1.00 89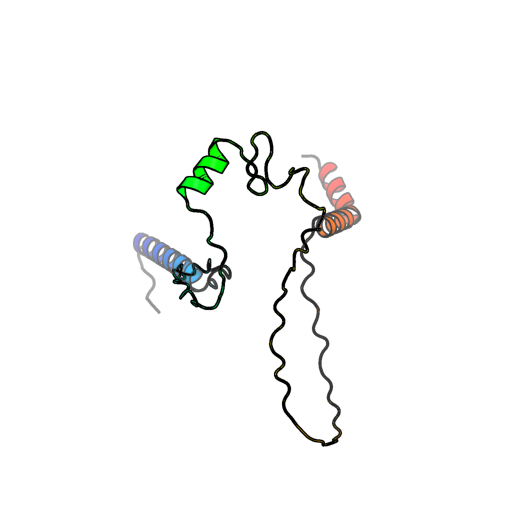.31 83 ALA A C 1
ATOM 696 O O . ALA A 1 83 ? 17.095 6.836 -26.742 1.00 89.31 83 ALA A O 1
ATOM 697 N N . ARG A 1 84 ? 17.418 7.179 -24.555 1.00 88.19 84 ARG A N 1
ATOM 698 C CA . ARG A 1 84 ? 16.622 8.419 -24.475 1.00 88.19 84 ARG A CA 1
ATOM 699 C C . ARG A 1 84 ? 17.308 9.630 -25.108 1.00 88.19 84 ARG A C 1
ATOM 701 O O . ARG A 1 84 ? 16.617 10.532 -25.554 1.00 88.19 84 ARG A O 1
ATOM 708 N N . GLN A 1 85 ? 18.635 9.640 -25.118 1.00 87.88 85 GLN A N 1
ATOM 709 C CA . GLN A 1 85 ? 19.486 10.718 -25.624 1.00 87.88 85 GLN A CA 1
ATOM 710 C C . GLN A 1 85 ? 20.218 10.285 -26.901 1.00 87.88 85 GLN A C 1
ATOM 712 O O . GLN A 1 85 ? 21.240 10.863 -27.261 1.00 87.88 85 GLN A O 1
ATOM 717 N N . CYS A 1 86 ? 19.749 9.220 -27.556 1.00 91.38 86 CYS A N 1
ATOM 718 C CA . CYS A 1 86 ? 20.407 8.719 -28.748 1.00 91.38 86 CYS A CA 1
ATOM 719 C C . CYS A 1 86 ? 20.231 9.714 -29.899 1.00 91.38 86 CYS A C 1
ATOM 721 O O . CYS A 1 86 ? 19.089 9.970 -30.281 1.00 91.38 86 CYS A O 1
ATOM 723 N N . PRO A 1 87 ? 21.324 10.250 -30.475 1.00 88.88 87 PRO A N 1
ATOM 724 C CA . PRO A 1 87 ? 21.242 11.226 -31.562 1.00 88.88 87 PRO A CA 1
ATOM 725 C C . PRO A 1 87 ? 20.639 10.620 -32.834 1.00 88.88 87 PRO A C 1
ATOM 727 O O . PRO A 1 87 ? 20.051 11.328 -33.641 1.00 88.88 87 PRO A O 1
ATOM 730 N N . ASN A 1 88 ? 20.732 9.296 -32.981 1.00 84.62 88 ASN A N 1
ATOM 731 C CA . ASN A 1 88 ? 20.155 8.557 -34.102 1.00 84.62 88 ASN A CA 1
ATOM 732 C C . ASN A 1 88 ? 18.668 8.239 -33.902 1.00 84.62 88 ASN A C 1
ATOM 734 O O . ASN A 1 88 ? 18.032 7.684 -34.799 1.00 84.62 88 ASN A O 1
ATOM 738 N N . LYS A 1 89 ? 18.094 8.566 -32.736 1.00 81.94 89 LYS A N 1
ATOM 739 C CA . LYS A 1 89 ? 16.678 8.335 -32.492 1.00 81.94 89 LYS A CA 1
ATOM 740 C C . LYS A 1 89 ? 15.880 9.399 -33.236 1.00 81.94 89 LYS A C 1
ATOM 742 O O . LYS A 1 89 ? 15.808 10.548 -32.809 1.00 81.94 89 LYS A O 1
ATOM 747 N N . LYS A 1 90 ? 15.257 9.002 -34.346 1.00 76.12 90 LYS A N 1
ATOM 748 C CA . LYS A 1 90 ? 14.225 9.810 -35.003 1.00 76.12 90 LYS A CA 1
ATOM 749 C C . LYS A 1 90 ? 13.161 10.138 -33.951 1.00 76.12 90 LYS A C 1
ATOM 751 O O . LYS A 1 90 ? 12.787 9.259 -33.173 1.00 76.12 90 LYS A O 1
ATOM 756 N N . ASN A 1 91 ? 12.725 11.397 -33.889 1.00 63.28 91 ASN A N 1
ATOM 757 C CA . ASN A 1 91 ? 11.723 11.893 -32.941 1.00 63.28 91 ASN A CA 1
ATOM 758 C C . ASN A 1 91 ? 10.334 11.317 -33.255 1.00 63.28 91 ASN A C 1
ATOM 760 O O . ASN A 1 91 ? 9.386 12.041 -33.540 1.00 63.28 91 ASN A O 1
ATOM 764 N N . GLU A 1 92 ? 10.197 10.000 -33.207 1.00 62.78 92 GLU A N 1
ATOM 765 C CA . GLU A 1 92 ? 8.908 9.350 -33.125 1.00 62.78 92 GLU A CA 1
ATOM 766 C C . GLU A 1 92 ? 8.439 9.569 -31.694 1.00 62.78 92 GLU A C 1
ATOM 768 O O . GLU A 1 92 ? 8.890 8.925 -30.738 1.00 62.78 92 GLU A O 1
ATOM 773 N N . SER A 1 93 ? 7.613 10.602 -31.531 1.00 57.44 93 SER A N 1
ATOM 774 C CA . SER A 1 93 ? 6.936 10.897 -30.282 1.00 57.44 93 SER A CA 1
ATOM 775 C C . SER A 1 93 ? 6.324 9.599 -29.765 1.00 57.44 93 SER A C 1
ATOM 777 O O . SER A 1 93 ? 5.541 8.932 -30.438 1.00 57.44 93 SER A O 1
ATOM 779 N N . CYS A 1 94 ? 6.752 9.196 -28.570 1.00 51.59 94 CYS A N 1
ATOM 780 C CA . CYS A 1 94 ? 6.221 8.025 -27.895 1.00 51.59 94 CYS A CA 1
ATOM 781 C C . CYS A 1 94 ? 4.724 8.267 -27.680 1.00 51.59 94 CYS A C 1
ATOM 783 O O . CYS A 1 94 ? 4.334 8.965 -26.740 1.00 51.59 94 CYS A O 1
ATOM 785 N N . LYS A 1 95 ? 3.888 7.739 -28.581 1.00 54.06 95 LYS A N 1
ATOM 786 C CA . LYS A 1 95 ? 2.440 7.691 -28.418 1.00 54.06 95 LYS A CA 1
ATOM 787 C C . LYS A 1 95 ? 2.191 6.776 -27.229 1.00 54.06 95 LYS A C 1
ATOM 789 O O . LYS A 1 95 ? 2.096 5.561 -27.370 1.00 54.06 95 LYS A O 1
ATOM 794 N N . L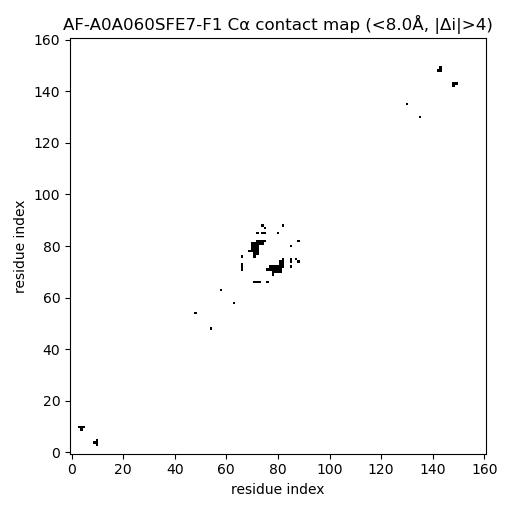YS A 1 96 ? 2.142 7.355 -26.029 1.00 49.62 96 LYS A N 1
ATOM 795 C CA . LYS A 1 96 ? 1.627 6.678 -24.843 1.00 49.62 96 LYS A CA 1
ATOM 796 C C . LYS A 1 96 ? 0.157 6.413 -25.135 1.00 49.62 96 LYS A C 1
ATOM 798 O O . LYS A 1 96 ? -0.687 7.262 -24.876 1.00 49.62 96 LYS A O 1
ATOM 803 N N . THR A 1 97 ? -0.155 5.263 -25.722 1.00 48.75 97 THR A N 1
ATOM 804 C CA . THR A 1 97 ? -1.527 4.778 -25.758 1.00 48.75 97 THR A CA 1
ATOM 805 C C . THR A 1 97 ? -1.893 4.462 -24.316 1.00 48.75 97 THR A C 1
ATOM 807 O O . THR A 1 97 ? -1.646 3.364 -23.819 1.00 48.75 97 THR A O 1
ATOM 810 N N . THR A 1 98 ? -2.444 5.438 -23.602 1.00 49.00 98 THR A N 1
ATOM 811 C CA . THR A 1 98 ? -3.293 5.168 -22.450 1.00 49.00 98 THR A CA 1
ATOM 812 C C . THR A 1 98 ? -4.508 4.422 -22.992 1.00 49.00 98 THR A C 1
ATOM 814 O O . THR A 1 98 ? -5.514 5.032 -23.341 1.00 49.00 98 THR A O 1
ATOM 817 N N . LYS A 1 99 ? -4.391 3.098 -23.154 1.00 48.59 99 LYS A N 1
ATOM 818 C CA . LYS A 1 99 ? -5.525 2.218 -23.440 1.00 48.59 99 LYS A CA 1
ATOM 819 C C . LYS A 1 99 ? -6.398 2.196 -22.188 1.00 48.59 99 LYS A C 1
ATOM 821 O O . LYS A 1 99 ? -6.258 1.333 -21.325 1.00 48.59 99 LYS A O 1
ATOM 826 N N . ALA A 1 100 ? -7.268 3.197 -22.078 1.00 46.00 100 ALA A N 1
ATOM 827 C CA . ALA A 1 100 ? -8.499 3.054 -21.332 1.00 46.00 100 ALA A CA 1
ATOM 828 C C . ALA A 1 100 ? -9.280 1.896 -21.969 1.00 46.00 100 ALA A C 1
ATOM 830 O O . ALA A 1 100 ? -9.374 1.764 -23.187 1.00 46.00 100 ALA A O 1
ATOM 831 N N . ARG A 1 101 ? -9.742 1.008 -21.101 1.00 46.22 101 ARG A N 1
ATOM 832 C CA . ARG A 1 101 ? -10.470 -0.227 -21.370 1.00 46.22 101 ARG A CA 1
ATOM 833 C C . ARG A 1 101 ? -11.746 0.065 -22.173 1.00 46.22 101 ARG A C 1
ATOM 835 O O . ARG A 1 101 ? -12.742 0.456 -21.580 1.00 46.22 101 ARG A O 1
ATOM 842 N N . ILE A 1 102 ? -11.723 -0.137 -23.490 1.00 44.12 102 ILE A N 1
ATOM 843 C CA . ILE A 1 102 ? -12.951 -0.247 -24.290 1.00 44.12 102 ILE A CA 1
ATOM 844 C C . ILE A 1 102 ? -13.429 -1.691 -24.143 1.00 44.12 102 ILE A C 1
ATOM 846 O O . ILE A 1 102 ? -12.784 -2.636 -24.593 1.00 44.12 102 ILE A O 1
ATOM 850 N N . THR A 1 103 ? -14.515 -1.861 -23.402 1.00 36.47 103 THR A N 1
ATOM 851 C CA . THR A 1 103 ? -15.296 -3.093 -23.322 1.00 36.47 103 THR A CA 1
ATOM 852 C C . THR A 1 103 ? -16.100 -3.278 -24.611 1.00 36.47 103 THR A C 1
ATOM 854 O O . THR A 1 103 ? -16.849 -2.378 -24.963 1.00 36.47 103 THR A O 1
ATOM 857 N N . LYS A 1 104 ? -15.903 -4.439 -25.258 1.00 43.75 104 LYS A N 1
ATOM 858 C CA . LYS A 1 104 ? -16.781 -5.192 -26.181 1.00 43.75 104 LYS A CA 1
ATOM 859 C C . LYS A 1 104 ? -17.817 -4.418 -27.009 1.00 43.75 104 LYS A C 1
ATOM 861 O O . LYS A 1 104 ? -18.796 -3.941 -26.448 1.00 43.75 104 LYS A O 1
ATOM 866 N N . ILE A 1 105 ? -17.690 -4.504 -28.334 1.00 44.84 105 ILE A N 1
ATOM 867 C CA . ILE A 1 105 ? -18.841 -4.581 -29.242 1.00 44.84 105 ILE A CA 1
ATOM 868 C C . ILE A 1 105 ? -18.523 -5.691 -30.252 1.00 44.84 105 ILE A C 1
ATOM 870 O O . ILE A 1 105 ? -17.592 -5.566 -31.045 1.00 44.84 105 ILE A O 1
ATOM 874 N N . GLU A 1 106 ? -19.230 -6.809 -30.110 1.00 45.59 106 GLU A N 1
ATOM 875 C CA . GLU A 1 106 ? -19.455 -7.807 -31.157 1.00 45.59 106 GLU A CA 1
ATOM 876 C C . GLU A 1 106 ? -20.629 -7.260 -31.987 1.00 45.59 106 GLU A C 1
ATOM 878 O O . GLU A 1 106 ? -21.651 -6.879 -31.414 1.00 45.59 106 GLU A O 1
ATOM 883 N N . GLU A 1 107 ? -20.458 -7.125 -33.303 1.00 37.53 107 GLU A N 1
ATOM 884 C CA . GLU A 1 107 ? -21.529 -6.744 -34.230 1.00 37.53 107 GLU A CA 1
ATOM 885 C C . GLU A 1 107 ? -22.087 -8.009 -34.887 1.00 37.53 107 GLU A C 1
ATOM 887 O O . GLU A 1 107 ? -21.486 -8.559 -35.808 1.00 37.53 107 GLU A O 1
ATOM 892 N N . GLU A 1 108 ? -23.256 -8.450 -34.427 1.00 34.38 108 GLU A N 1
ATOM 893 C CA . GLU A 1 108 ? -24.124 -9.362 -35.170 1.00 34.38 108 GLU A CA 1
ATOM 894 C C . GLU A 1 108 ? -25.601 -8.982 -34.939 1.00 34.38 108 GLU A C 1
ATOM 896 O O . GLU A 1 108 ? -26.110 -9.094 -33.831 1.00 34.38 108 GLU A O 1
ATOM 901 N N . GLY A 1 109 ? -26.265 -8.526 -36.011 1.00 29.91 109 GLY A N 1
ATOM 902 C CA . GLY A 1 109 ? -27.650 -8.876 -36.361 1.00 29.91 109 GLY A CA 1
ATOM 903 C C . GLY A 1 109 ? -28.858 -8.280 -35.608 1.00 29.91 109 GLY A C 1
ATOM 904 O O . GLY A 1 109 ? -29.160 -8.671 -34.491 1.00 29.91 109 GLY A O 1
ATOM 905 N N . SER A 1 110 ? -29.680 -7.559 -36.390 1.00 27.61 110 SER A N 1
ATOM 906 C CA . SER A 1 110 ? -31.138 -7.772 -36.564 1.00 27.61 110 SER A CA 1
ATOM 907 C C . SER A 1 110 ? -32.179 -7.024 -35.701 1.00 27.61 110 SER A C 1
ATOM 909 O O . SER A 1 110 ? -32.278 -7.222 -34.497 1.00 27.61 110 SER A O 1
ATOM 911 N N . SER A 1 111 ? -33.042 -6.317 -36.456 1.00 27.53 111 SER A N 1
ATOM 912 C CA . SER A 1 111 ? -34.514 -6.143 -36.384 1.00 27.53 111 SER A CA 1
ATOM 913 C C . SER A 1 111 ? -35.195 -5.353 -35.252 1.00 27.53 111 SER A C 1
ATOM 915 O O . SER A 1 111 ? -35.232 -5.802 -34.112 1.00 27.53 111 SER A O 1
ATOM 917 N N . ASP A 1 112 ? -35.777 -4.218 -35.675 1.00 32.22 112 ASP A N 1
ATOM 918 C CA . ASP A 1 112 ? -37.152 -3.695 -35.495 1.00 32.22 112 ASP A CA 1
ATOM 919 C C . ASP A 1 112 ? -37.962 -4.036 -34.227 1.00 32.22 112 ASP A C 1
ATOM 921 O O . ASP A 1 112 ? -38.206 -5.203 -33.949 1.00 32.22 112 ASP A O 1
ATOM 925 N N . ASP A 1 113 ? -38.443 -2.998 -33.521 1.00 33.91 113 ASP A N 1
ATOM 926 C CA . ASP A 1 113 ? -39.876 -2.713 -33.271 1.00 33.91 113 ASP A CA 1
ATOM 927 C C . ASP A 1 113 ? -40.045 -1.447 -32.386 1.00 33.91 113 ASP A C 1
ATOM 929 O O . ASP A 1 113 ? -39.312 -1.224 -31.419 1.00 33.91 113 ASP A O 1
ATOM 933 N N . GLU A 1 114 ? -40.997 -0.588 -32.765 1.00 49.97 114 GLU A N 1
ATOM 934 C CA . GLU A 1 114 ? -41.457 0.622 -32.058 1.00 49.97 114 GLU A CA 1
ATOM 935 C C . GLU A 1 114 ? -42.342 0.245 -30.857 1.00 49.97 114 GLU A C 1
ATOM 937 O O . GLU A 1 114 ? -43.179 -0.632 -31.019 1.00 49.97 114 GLU A O 1
ATOM 942 N N . ASP A 1 115 ? -42.235 0.933 -29.706 1.00 29.38 115 ASP A N 1
ATOM 943 C CA . ASP A 1 115 ? -43.383 1.183 -28.810 1.00 29.38 115 ASP A CA 1
ATOM 944 C C . ASP A 1 115 ? -43.092 2.183 -27.663 1.00 29.38 115 ASP A C 1
ATOM 946 O O . ASP A 1 115 ? -42.025 2.242 -27.048 1.00 29.38 115 ASP A O 1
ATOM 950 N N . ASP A 1 116 ? -44.128 2.969 -27.392 1.00 42.06 116 ASP A N 1
ATOM 951 C CA . ASP A 1 116 ? -44.311 4.092 -26.471 1.00 42.06 116 ASP A CA 1
ATOM 952 C C . ASP A 1 116 ? -44.307 3.679 -24.978 1.00 42.06 116 ASP A C 1
ATOM 954 O O . ASP A 1 116 ? -45.091 2.816 -24.594 1.00 42.06 116 ASP A O 1
ATOM 958 N N . MET A 1 117 ? -43.515 4.320 -24.092 1.00 43.34 117 MET A N 1
ATOM 959 C CA . MET A 1 117 ? -43.974 4.572 -22.707 1.00 43.34 117 MET A CA 1
ATOM 960 C C . MET A 1 117 ? -43.083 5.513 -21.881 1.00 43.34 117 MET A C 1
ATOM 962 O O . MET A 1 117 ? -41.914 5.268 -21.580 1.00 43.34 117 MET A O 1
ATOM 966 N N . LYS A 1 118 ? -43.707 6.588 -21.410 1.00 42.91 118 LYS A N 1
ATOM 967 C CA . LYS A 1 118 ? -43.211 7.531 -20.405 1.00 42.91 118 LYS A CA 1
ATOM 968 C C . LYS A 1 118 ? -42.942 6.854 -19.059 1.00 42.91 118 LYS A C 1
ATOM 970 O O . LYS A 1 118 ? -43.843 6.233 -18.510 1.00 42.91 118 LYS A O 1
ATOM 975 N N . SER A 1 119 ? -41.802 7.129 -18.419 1.00 34.22 119 SER A N 1
ATOM 976 C CA . SER A 1 119 ? -41.738 7.127 -16.949 1.00 34.22 119 SER A CA 1
ATOM 977 C C . SER A 1 119 ? -40.602 7.965 -16.368 1.00 34.22 119 SER A C 1
ATOM 979 O O . SER A 1 119 ? -39.431 7.872 -16.714 1.00 34.22 119 SER A O 1
ATOM 981 N N . THR A 1 120 ? -41.028 8.821 -15.452 1.00 38.50 120 THR A N 1
ATOM 982 C CA . THR A 1 120 ? -40.273 9.620 -14.492 1.00 38.50 120 THR A CA 1
ATOM 983 C C . THR A 1 120 ? -39.349 8.763 -13.626 1.00 38.50 120 THR A C 1
ATOM 985 O O . THR A 1 120 ? -39.739 7.647 -13.308 1.00 38.50 120 THR A O 1
ATOM 988 N N . SER A 1 121 ? -38.242 9.310 -13.106 1.00 36.72 121 SER A N 1
ATOM 989 C CA . SER A 1 121 ? -38.004 9.355 -11.647 1.00 36.72 121 SER A CA 1
ATOM 990 C C . SER A 1 121 ? -36.581 9.804 -11.272 1.00 36.72 121 SER A C 1
ATOM 992 O O . SER A 1 121 ? -35.578 9.239 -11.693 1.00 36.72 121 SER A O 1
ATOM 994 N N . THR A 1 122 ? -36.557 10.784 -10.369 1.00 34.91 122 THR A N 1
ATOM 995 C CA . THR A 1 122 ? -35.531 11.082 -9.354 1.00 34.91 122 THR A CA 1
ATOM 996 C C . THR A 1 122 ? -34.154 11.588 -9.783 1.00 34.91 122 THR A C 1
ATOM 998 O O . THR A 1 122 ? -33.234 10.854 -10.127 1.00 34.91 122 THR A O 1
ATOM 1001 N N . ARG A 1 123 ? -33.996 12.901 -9.578 1.00 44.47 123 ARG A N 1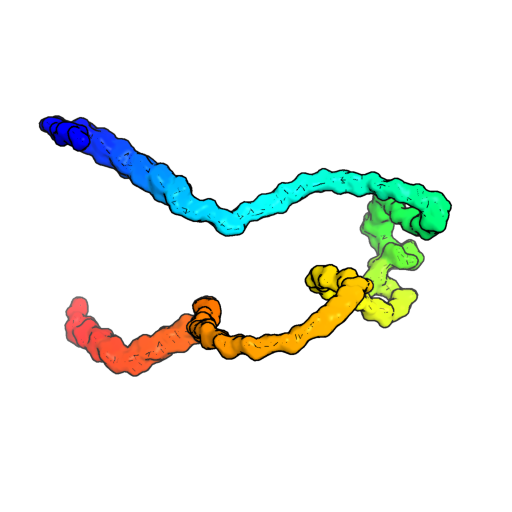
ATOM 1002 C CA . ARG A 1 123 ? -32.722 13.602 -9.405 1.00 44.47 123 ARG A CA 1
ATOM 1003 C C . ARG A 1 123 ? -31.983 12.992 -8.208 1.00 44.47 123 ARG A C 1
ATOM 1005 O O . ARG A 1 123 ? -32.421 13.155 -7.072 1.00 44.47 123 ARG A O 1
ATOM 1012 N N . GLY A 1 124 ? -30.871 12.315 -8.466 1.00 37.28 124 GLY A N 1
ATOM 1013 C CA . GLY A 1 124 ? -29.910 11.906 -7.447 1.00 37.28 124 GLY A CA 1
ATOM 1014 C C . GLY A 1 124 ? -28.806 12.950 -7.330 1.00 37.2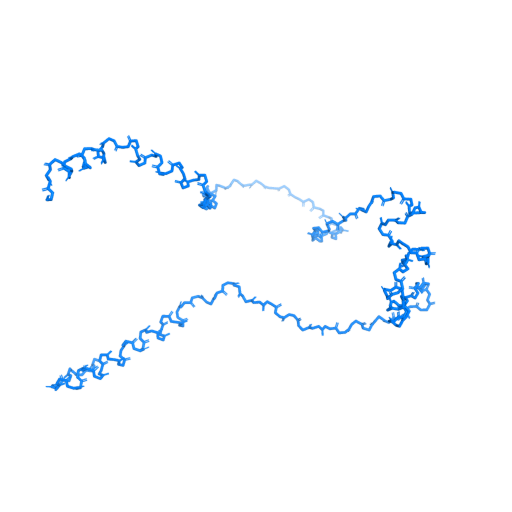8 124 GLY A C 1
ATOM 1015 O O . GLY A 1 124 ? -28.105 13.225 -8.301 1.00 37.28 124 GLY A O 1
ATOM 1016 N N . LEU A 1 125 ? -28.695 13.548 -6.146 1.00 49.47 125 LEU A N 1
ATOM 1017 C CA . LEU A 1 125 ? -27.621 14.444 -5.728 1.00 49.47 125 LEU A CA 1
ATOM 1018 C C . LEU A 1 125 ? -26.250 13.847 -6.072 1.00 49.47 125 LEU A C 1
ATOM 1020 O O . LEU A 1 125 ? -25.955 12.702 -5.735 1.00 49.47 125 LEU A O 1
ATOM 1024 N N . GLY A 1 126 ? -25.426 14.648 -6.747 1.00 46.12 126 GLY A N 1
ATOM 1025 C CA . GLY A 1 126 ? -24.052 14.289 -7.075 1.00 46.12 126 GLY A CA 1
ATOM 1026 C C . GLY A 1 126 ? -23.188 14.025 -5.831 1.00 46.12 126 GLY A C 1
ATOM 1027 O O . GLY A 1 126 ? -23.569 14.384 -4.713 1.00 46.12 126 GLY A O 1
ATOM 1028 N N . PRO A 1 127 ? -22.013 13.402 -6.021 1.00 54.91 127 PRO A N 1
ATOM 1029 C CA . PRO A 1 127 ? -21.130 12.992 -4.934 1.00 54.91 127 PRO A CA 1
ATOM 1030 C C . PRO A 1 127 ? -20.725 14.183 -4.048 1.00 54.91 127 PRO A C 1
ATOM 1032 O O . PRO A 1 127 ? -20.555 15.296 -4.559 1.00 54.91 127 PRO A O 1
ATOM 1035 N N . PRO A 1 128 ? -20.543 13.970 -2.728 1.00 61.62 128 PRO A N 1
ATOM 1036 C CA . PRO A 1 128 ? -20.166 15.040 -1.816 1.00 61.62 128 PRO A CA 1
ATOM 1037 C C . PRO A 1 128 ? -18.845 15.662 -2.273 1.00 61.62 128 PRO A C 1
ATOM 1039 O O . PRO A 1 128 ? -17.864 14.957 -2.528 1.00 61.62 128 PRO A O 1
ATOM 1042 N N . LYS A 1 129 ? -18.836 16.995 -2.404 1.00 61.50 129 LYS A N 1
ATOM 1043 C CA . LYS A 1 129 ? -17.643 17.758 -2.781 1.00 61.50 129 LYS A CA 1
ATOM 1044 C C . LYS A 1 129 ? -16.557 17.444 -1.759 1.00 61.50 129 LYS A C 1
ATOM 1046 O O . LYS A 1 129 ? -16.725 17.720 -0.574 1.00 61.50 129 LYS A O 1
ATOM 1051 N N . GLN A 1 130 ? -15.471 16.827 -2.216 1.00 59.38 130 GLN A N 1
ATOM 1052 C CA . GLN A 1 130 ? -14.345 16.527 -1.344 1.00 59.38 130 GLN A CA 1
ATOM 1053 C C . GLN A 1 130 ? -13.830 17.831 -0.727 1.00 59.38 130 GLN A C 1
ATOM 1055 O O . GLN A 1 130 ? -13.749 18.852 -1.413 1.00 59.38 130 GLN A O 1
ATOM 1060 N N . LEU A 1 131 ? -13.527 17.803 0.572 1.00 69.12 131 LEU A N 1
ATOM 1061 C CA . LEU A 1 131 ? -13.031 18.953 1.322 1.00 69.12 131 LEU A CA 1
ATOM 1062 C C . LEU A 1 131 ? -11.641 19.328 0.798 1.00 69.12 131 LEU A C 1
ATOM 1064 O O . LEU A 1 131 ? -10.622 18.808 1.242 1.00 69.12 131 LEU A O 1
ATOM 1068 N N . THR A 1 132 ? -11.604 20.199 -0.204 1.00 81.00 132 THR A N 1
ATOM 1069 C CA . THR A 1 132 ? -10.356 20.765 -0.717 1.00 81.00 132 THR A CA 1
ATOM 1070 C C . THR A 1 132 ? -9.877 21.886 0.201 1.00 81.00 132 THR A C 1
ATOM 1072 O O . THR A 1 132 ? -10.676 22.509 0.904 1.00 81.00 132 THR A O 1
ATOM 1075 N N . ALA A 1 133 ? -8.580 22.197 0.157 1.00 77.38 133 ALA A N 1
ATOM 1076 C CA . ALA A 1 133 ? -8.016 23.331 0.891 1.00 77.38 133 ALA A CA 1
ATOM 1077 C C . ALA A 1 133 ? -8.780 24.640 0.605 1.00 77.38 133 ALA A C 1
ATOM 1079 O O . ALA A 1 133 ? -9.044 25.412 1.520 1.00 77.38 133 ALA A O 1
ATOM 1080 N N . ALA A 1 134 ? -9.237 24.841 -0.637 1.00 80.25 134 ALA A N 1
ATOM 1081 C CA . ALA A 1 134 ? -10.062 25.988 -1.009 1.00 80.25 134 ALA A CA 1
ATOM 1082 C C . ALA A 1 134 ? -11.421 26.008 -0.283 1.00 80.25 134 ALA A C 1
ATOM 1084 O O . ALA A 1 134 ? -11.836 27.060 0.198 1.00 80.25 134 ALA A O 1
ATOM 1085 N N . CYS A 1 135 ? -12.091 24.857 -0.148 1.00 75.88 135 CYS A N 1
ATOM 1086 C CA . CYS A 1 135 ? -13.348 24.751 0.601 1.00 75.88 135 CYS A CA 1
ATOM 1087 C C . CYS A 1 135 ? -13.159 25.074 2.089 1.00 75.88 135 CYS A C 1
ATOM 1089 O O . CYS A 1 135 ? -13.988 25.765 2.673 1.00 75.88 135 CYS A O 1
ATOM 1091 N N . ILE A 1 136 ? -12.053 24.621 2.686 1.00 82.62 136 ILE A N 1
ATOM 1092 C CA . ILE A 1 136 ? -11.724 24.901 4.090 1.00 82.62 136 ILE A CA 1
ATOM 1093 C C . ILE A 1 136 ? -11.414 26.393 4.280 1.00 82.62 136 ILE A C 1
ATOM 1095 O O . ILE A 1 136 ? -11.939 27.014 5.199 1.00 82.62 136 ILE A O 1
ATOM 1099 N N . CYS A 1 137 ? -10.626 27.005 3.391 1.00 81.12 137 CYS A N 1
ATOM 1100 C CA . CYS A 1 137 ? -10.306 28.433 3.471 1.00 81.12 137 CYS A CA 1
ATOM 1101 C C . CYS A 1 137 ? -11.539 29.333 3.316 1.00 81.12 137 CYS A C 1
ATOM 1103 O O . CYS A 1 137 ? -11.613 30.372 3.967 1.00 81.12 137 CYS A O 1
ATOM 1105 N N . LEU A 1 138 ? -12.496 28.958 2.464 1.00 83.56 138 LEU A N 1
ATOM 1106 C CA . LEU A 1 138 ? -13.756 29.692 2.325 1.00 83.56 138 LEU A CA 1
ATOM 1107 C C . LEU A 1 138 ? -14.610 29.573 3.591 1.00 83.56 138 LEU A C 1
ATOM 1109 O O . LEU A 1 138 ? -15.091 30.588 4.082 1.00 83.56 138 LEU A O 1
ATOM 1113 N N . ALA A 1 139 ? -14.710 28.371 4.166 1.00 78.94 139 ALA A N 1
ATOM 1114 C CA . ALA A 1 139 ? -15.435 28.154 5.416 1.00 78.94 139 ALA A CA 1
ATOM 1115 C C . ALA A 1 139 ? -14.824 28.938 6.592 1.00 78.94 139 ALA A C 1
ATOM 1117 O O . ALA A 1 139 ? -15.552 29.516 7.391 1.00 78.94 139 ALA A O 1
ATOM 1118 N N . LEU A 1 140 ? -13.491 29.013 6.679 1.00 78.94 140 LEU A N 1
ATOM 1119 C CA . LEU A 1 140 ? -12.808 29.801 7.710 1.00 78.94 140 LEU A CA 1
ATOM 1120 C C . LEU A 1 140 ? -13.033 31.308 7.536 1.00 78.94 140 LEU A C 1
ATOM 1122 O O . LEU A 1 140 ? -13.278 31.996 8.520 1.00 78.94 140 LEU A O 1
ATOM 1126 N N . LYS A 1 141 ? -13.021 31.815 6.297 1.00 80.00 141 LYS A N 1
ATOM 1127 C CA . LYS A 1 141 ? -13.352 33.222 6.013 1.00 80.00 141 LYS A CA 1
ATOM 1128 C C . LYS A 1 141 ? -14.795 33.561 6.382 1.00 80.00 141 LYS A C 1
ATOM 1130 O O . LYS A 1 141 ? -15.046 34.644 6.890 1.00 80.00 141 LYS A O 1
ATOM 1135 N N . GLU A 1 142 ? -15.723 32.634 6.157 1.00 80.75 142 GLU A N 1
ATOM 1136 C CA . GLU A 1 142 ? -17.137 32.813 6.495 1.00 80.75 142 GLU A CA 1
ATOM 1137 C C . GLU A 1 142 ? -17.389 32.812 8.012 1.00 80.75 142 GLU A C 1
ATOM 1139 O O . GLU A 1 142 ? -18.286 33.500 8.496 1.00 80.75 142 GLU A O 1
ATOM 1144 N N . LEU A 1 143 ? -16.582 32.075 8.781 1.00 71.31 143 LEU A N 1
ATOM 1145 C CA . LEU A 1 143 ? -16.611 32.120 10.246 1.00 71.31 143 LEU A CA 1
ATOM 1146 C C . LEU A 1 143 ? -15.994 33.410 10.804 1.00 71.31 143 LEU A C 1
ATOM 1148 O O . LEU A 1 143 ? -16.485 33.918 11.808 1.00 71.31 143 LEU A O 1
ATOM 1152 N N . ASP A 1 144 ? -14.973 33.955 10.143 1.00 65.62 144 ASP A N 1
ATOM 1153 C CA . ASP A 1 144 ? -14.314 35.213 10.524 1.00 65.62 144 ASP A CA 1
ATOM 1154 C C . ASP A 1 144 ? -15.155 36.459 10.165 1.00 65.62 144 ASP A C 1
ATOM 1156 O O . ASP A 1 144 ? -15.053 37.512 10.796 1.00 65.62 144 ASP A O 1
ATOM 1160 N N . SER A 1 145 ? -16.042 36.342 9.169 1.00 66.44 145 SER A N 1
ATOM 1161 C CA . SER A 1 145 ? -17.002 37.390 8.798 1.00 66.44 145 SER A CA 1
ATOM 1162 C C . SER A 1 145 ? -18.288 37.401 9.627 1.00 66.44 145 SER A C 1
ATOM 1164 O O . SER A 1 145 ? -19.070 38.333 9.489 1.00 66.44 145 SER A O 1
ATOM 1166 N N . LYS A 1 146 ? -18.548 36.374 10.448 1.00 71.25 146 LYS A N 1
ATOM 1167 C CA . LYS A 1 146 ? -19.716 36.360 11.339 1.00 71.25 146 LYS A CA 1
ATOM 1168 C C . LYS A 1 146 ? -19.410 37.231 12.548 1.00 71.25 146 LYS A C 1
ATOM 1170 O O . LYS A 1 146 ? -18.646 36.830 13.424 1.00 71.25 146 LYS A O 1
ATOM 1175 N N . ASP A 1 147 ? -19.987 38.426 12.552 1.00 59.84 147 ASP A N 1
ATOM 1176 C CA . ASP A 1 147 ? -19.728 39.475 13.541 1.00 59.84 147 ASP A CA 1
ATOM 1177 C C . ASP A 1 147 ? -19.969 39.017 14.994 1.00 59.84 147 ASP A C 1
ATOM 1179 O O . ASP A 1 147 ? -19.243 39.447 15.890 1.00 59.84 147 ASP A O 1
ATOM 1183 N N . ASP A 1 148 ? -20.839 38.021 15.209 1.00 66.12 148 ASP A N 1
ATOM 1184 C CA . ASP A 1 148 ? -21.061 37.363 16.507 1.00 66.12 148 ASP A CA 1
ATOM 1185 C C . ASP A 1 148 ? -19.760 36.833 17.143 1.00 66.12 148 ASP A C 1
ATOM 1187 O O . ASP A 1 148 ? -19.554 36.925 18.352 1.00 66.12 148 ASP A O 1
ATOM 1191 N N . ASN A 1 149 ? -18.838 36.295 16.336 1.00 66.56 149 ASN A N 1
ATOM 1192 C CA . ASN A 1 149 ? -17.580 35.742 16.844 1.00 66.56 149 ASN A CA 1
ATOM 1193 C C . ASN A 1 149 ? -16.620 36.843 17.310 1.00 66.56 149 ASN A C 1
ATOM 1195 O O . ASN A 1 149 ? -15.837 36.622 18.234 1.00 66.56 149 ASN A O 1
ATOM 1199 N N . LYS A 1 150 ? -16.684 38.033 16.701 1.00 66.25 150 LYS A N 1
ATOM 1200 C CA . LYS A 1 150 ? -15.864 39.184 17.101 1.00 66.25 150 LYS A CA 1
ATOM 1201 C C . LYS A 1 150 ? -16.372 39.793 18.402 1.00 66.25 150 LYS A C 1
ATOM 1203 O O . LYS A 1 150 ? -15.548 40.124 19.246 1.00 66.25 150 LYS A O 1
ATOM 1208 N N . GLU A 1 151 ? -17.690 39.865 18.592 1.00 68.81 151 GLU A N 1
ATOM 1209 C CA . GLU A 1 151 ? -18.297 40.304 19.857 1.00 68.81 151 GLU A CA 1
ATOM 1210 C C . GLU A 1 151 ? -18.030 39.318 21.002 1.00 68.81 151 GLU A C 1
ATOM 1212 O O . GLU A 1 151 ? -17.739 39.717 22.130 1.00 68.81 151 GLU A O 1
ATOM 1217 N N . ILE A 1 152 ? -18.058 38.010 20.725 1.00 71.31 152 ILE A N 1
ATOM 1218 C CA . ILE A 1 152 ? -17.698 36.997 21.724 1.00 71.31 152 ILE A CA 1
ATOM 1219 C C . ILE A 1 152 ? -16.230 37.158 22.130 1.00 71.31 152 ILE A C 1
ATOM 1221 O O . ILE A 1 152 ? -15.934 37.180 23.325 1.00 71.31 152 ILE A O 1
ATOM 1225 N N . LEU A 1 153 ? -15.318 37.320 21.167 1.00 65.81 153 LEU A N 1
ATOM 1226 C CA . LEU A 1 153 ? -13.897 37.520 21.450 1.00 65.81 153 LEU A CA 1
ATOM 1227 C C . LEU A 1 153 ? -13.629 38.847 22.174 1.00 65.81 153 LEU A C 1
ATOM 1229 O O . LEU A 1 153 ? -12.843 38.844 23.120 1.00 65.81 153 LEU A O 1
ATOM 1233 N N . SER A 1 154 ? -14.315 39.940 21.813 1.00 72.00 154 SER A N 1
ATOM 1234 C CA . SER A 1 154 ? -14.188 41.222 22.517 1.00 72.00 154 SER A CA 1
ATOM 1235 C C . SER A 1 154 ? -14.695 41.120 23.956 1.00 72.00 154 SER A C 1
ATOM 1237 O O . SER A 1 154 ? -13.990 41.520 24.881 1.00 72.00 154 SER A O 1
ATOM 1239 N N . SER A 1 155 ? -15.843 40.466 24.176 1.00 69.94 155 SER A N 1
ATOM 1240 C CA . SER A 1 155 ? -16.401 40.238 25.516 1.00 69.94 155 SER A CA 1
ATOM 1241 C C . SER A 1 155 ? -15.499 39.376 26.408 1.00 69.94 155 SER A C 1
ATOM 1243 O O . SER A 1 155 ? -15.512 39.526 27.632 1.00 69.94 155 SER A O 1
ATOM 1245 N N . LEU A 1 156 ? -14.705 38.484 25.804 1.00 68.56 156 LEU A N 1
ATOM 1246 C CA . LEU A 1 156 ? -13.749 37.627 26.502 1.00 68.56 156 LEU A CA 1
ATOM 1247 C C . LEU A 1 156 ? -12.447 38.369 26.833 1.00 68.56 156 LEU A C 1
ATOM 1249 O O . LEU A 1 156 ? -11.836 38.093 27.857 1.00 68.56 156 LEU A O 1
ATOM 1253 N N . THR A 1 157 ? -12.031 39.317 25.990 1.00 69.69 157 THR A N 1
ATOM 1254 C CA . THR A 1 157 ? -10.874 40.185 26.263 1.00 69.69 157 THR A CA 1
ATOM 1255 C C . THR A 1 157 ? -11.192 41.328 27.230 1.00 69.69 157 THR A C 1
ATOM 1257 O O . THR A 1 157 ? -10.305 41.767 27.955 1.00 69.69 157 THR A O 1
ATOM 1260 N N . GLU A 1 158 ? -12.443 41.797 27.274 1.00 68.56 158 GLU A N 1
ATOM 1261 C CA . GLU A 1 158 ? -12.907 42.836 28.207 1.00 68.56 158 GLU A CA 1
ATOM 1262 C C . GLU A 1 158 ? -13.141 42.287 29.618 1.00 68.56 158 GLU A C 1
ATOM 1264 O O . GLU A 1 158 ? -12.852 42.954 30.611 1.00 68.56 158 GLU A O 1
ATOM 1269 N N . LYS A 1 159 ? -13.609 41.039 29.725 1.00 65.81 159 LYS A N 1
ATOM 1270 C CA . LYS A 1 159 ? -13.613 40.277 30.979 1.00 65.81 159 LYS A CA 1
ATOM 1271 C C . LYS A 1 159 ? -12.235 39.654 31.171 1.00 65.81 159 LYS A C 1
ATOM 1273 O O . LYS A 1 159 ? -12.080 38.442 31.052 1.00 65.81 159 LYS A O 1
ATOM 1278 N N . GLY A 1 160 ? -11.242 40.514 31.394 1.00 58.72 160 GLY A N 1
ATOM 1279 C CA . GLY A 1 160 ? -9.859 40.118 31.625 1.00 58.72 160 GLY A CA 1
ATOM 1280 C C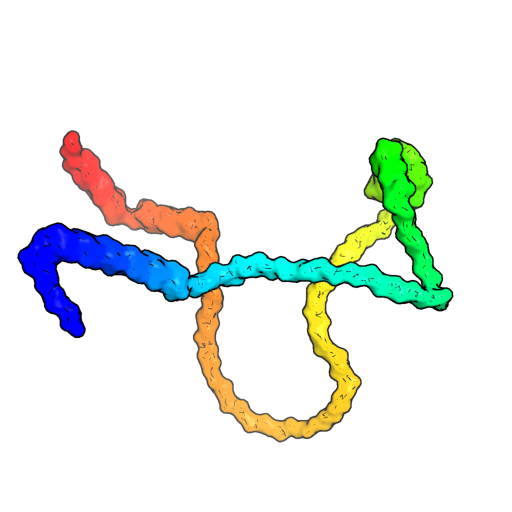 . GLY A 1 160 ? -9.754 38.956 32.615 1.00 58.72 160 GLY A C 1
ATOM 1281 O O . GLY A 1 160 ? -10.467 38.916 33.621 1.00 58.72 160 GLY A O 1
ATOM 1282 N N . PHE A 1 161 ? -8.882 38.010 32.280 1.00 51.12 161 PHE A N 1
ATOM 1283 C CA . PHE A 1 161 ? -8.365 37.033 33.230 1.00 51.12 161 PHE A CA 1
ATOM 1284 C C . PHE A 1 161 ? -7.490 37.735 34.275 1.00 51.12 161 PHE A C 1
ATOM 1286 O O . PHE A 1 161 ? -6.748 38.664 33.877 1.00 51.12 161 PHE A O 1
#